Protein AF-A0AAN0M0X2-F1 (afdb_monomer_lite)

Foldseek 3Di:
DDQQLLFDWDWDFDADPVRHGQWIKIATPVDRVQIDIDRDPVVRSVSSLVSVLVDDDGGRDAKDKDKFFWADWDWDADPNFIKIWTDGPPDPAIAIETCVQDVCSVVDDGGWIWIFIDRRRYTSHTDDTD

Radius of gyration: 16.17 Å; chains: 1; bounding box: 41×28×48 Å

pLDDT: mean 85.4, std 10.54, range [40.84, 95.62]

Sequence (130 aa):
MQNVGGFPTYVMSLKDQSGVVRGLAYVNYQDYTKSVVGDTPAQTEKLYLSVMGSQTGLVPSDVETITGTLTDVRQVMIDGNTQYLFKVEGKDTIYQASLILDDRLAFMNLGTVITFEATQTKVTKVVSLQ

Structure (mmCIF, N/CA/C/O backbone):
data_AF-A0AAN0M0X2-F1
#
_entry.id   AF-A0AAN0M0X2-F1
#
loop_
_atom_site.group_PDB
_atom_site.id
_atom_site.type_symbol
_atom_site.label_atom_id
_atom_site.label_alt_id
_atom_site.label_comp_id
_atom_site.label_asym_id
_atom_site.label_entity_id
_atom_site.label_seq_id
_atom_site.pdbx_PDB_ins_code
_atom_site.Cartn_x
_atom_site.Cartn_y
_atom_site.Cartn_z
_atom_site.occupancy
_atom_site.B_iso_or_equiv
_atom_site.auth_seq_id
_atom_site.auth_comp_id
_atom_site.auth_asym_id
_atom_site.auth_atom_id
_atom_site.pdbx_PDB_model_num
ATOM 1 N N . MET A 1 1 ? 5.027 8.752 -14.440 1.00 79.81 1 MET A N 1
ATOM 2 C CA . MET A 1 1 ? 4.895 8.808 -12.971 1.00 79.81 1 MET A CA 1
ATOM 3 C C . MET A 1 1 ? 3.720 7.930 -12.582 1.00 79.81 1 MET A C 1
ATOM 5 O O . MET A 1 1 ? 2.708 7.974 -13.270 1.00 79.81 1 MET A O 1
ATOM 9 N N . GLN A 1 2 ? 3.879 7.107 -11.553 1.00 86.12 2 GLN A N 1
ATOM 10 C CA . GLN A 1 2 ? 2.854 6.214 -11.012 1.00 86.12 2 GLN A CA 1
ATOM 11 C C . GLN A 1 2 ? 2.847 6.309 -9.489 1.00 86.12 2 GLN A C 1
ATOM 13 O O . GLN A 1 2 ? 3.842 6.714 -8.895 1.00 86.12 2 GLN A O 1
ATOM 18 N N . ASN A 1 3 ? 1.726 5.942 -8.871 1.00 82.56 3 ASN A N 1
ATOM 19 C CA . ASN A 1 3 ? 1.655 5.754 -7.430 1.00 82.56 3 ASN A CA 1
ATOM 20 C C . ASN A 1 3 ? 2.019 4.296 -7.108 1.00 82.56 3 ASN A C 1
ATOM 22 O O . ASN A 1 3 ? 1.312 3.383 -7.539 1.00 82.56 3 ASN A O 1
ATOM 26 N N . VAL A 1 4 ? 3.116 4.088 -6.380 1.00 80.44 4 VAL A N 1
ATOM 27 C CA . VAL A 1 4 ? 3.584 2.762 -5.958 1.00 80.44 4 VAL A CA 1
ATOM 28 C C . VAL A 1 4 ? 3.544 2.701 -4.433 1.00 80.44 4 VAL A C 1
ATOM 30 O O . VAL A 1 4 ? 4.318 3.372 -3.754 1.00 80.44 4 VAL A O 1
ATOM 33 N N . GLY A 1 5 ? 2.598 1.926 -3.896 1.00 75.56 5 GLY A N 1
ATOM 34 C CA . GLY A 1 5 ? 2.330 1.809 -2.454 1.00 75.56 5 GLY A CA 1
ATOM 35 C C . GLY A 1 5 ? 2.132 3.142 -1.730 1.00 75.56 5 GLY A C 1
ATOM 36 O O . GLY A 1 5 ? 2.639 3.322 -0.629 1.00 75.56 5 GLY A O 1
ATOM 37 N N . GLY A 1 6 ? 1.427 4.079 -2.364 1.00 74.75 6 GLY A N 1
ATOM 38 C CA . GLY A 1 6 ? 1.133 5.405 -1.827 1.00 74.75 6 GLY A CA 1
ATOM 39 C C . GLY A 1 6 ? 2.141 6.478 -2.250 1.00 74.75 6 GLY A C 1
ATOM 40 O O . GLY A 1 6 ? 1.814 7.665 -2.247 1.00 74.75 6 GLY A O 1
ATOM 41 N N . PHE A 1 7 ? 3.344 6.096 -2.676 1.00 81.12 7 PHE A N 1
ATOM 42 C CA . PHE A 1 7 ? 4.388 7.054 -3.013 1.00 81.12 7 PHE A CA 1
ATOM 43 C C . PHE A 1 7 ? 4.309 7.479 -4.484 1.00 81.12 7 PHE A C 1
ATOM 45 O O . PHE A 1 7 ? 4.169 6.626 -5.364 1.00 81.12 7 PHE A O 1
ATOM 52 N N . PRO A 1 8 ? 4.424 8.782 -4.790 1.00 85.69 8 PRO A N 1
ATOM 53 C CA . PRO A 1 8 ? 4.631 9.232 -6.157 1.00 85.69 8 PRO A CA 1
ATOM 54 C C . PRO A 1 8 ? 6.016 8.778 -6.642 1.00 85.69 8 PRO A C 1
ATOM 56 O O . PRO A 1 8 ? 7.047 9.111 -6.053 1.00 85.69 8 PRO A O 1
ATOM 59 N N . THR A 1 9 ? 6.042 8.007 -7.728 1.00 89.38 9 THR A N 1
ATOM 60 C CA . THR A 1 9 ? 7.233 7.291 -8.199 1.00 89.38 9 THR A CA 1
ATOM 61 C C . THR A 1 9 ? 7.429 7.476 -9.704 1.00 89.38 9 THR A C 1
ATOM 63 O O . THR A 1 9 ? 6.507 7.329 -10.518 1.00 89.38 9 THR A O 1
ATOM 66 N N . TYR A 1 10 ? 8.660 7.769 -10.115 1.00 94.06 10 TYR A N 1
ATOM 67 C CA . TYR A 1 10 ? 9.079 7.637 -11.505 1.00 94.06 10 TYR A CA 1
ATOM 68 C C . TYR A 1 10 ? 9.376 6.172 -11.801 1.00 94.06 10 TYR A C 1
ATOM 70 O O . TYR A 1 10 ? 10.297 5.594 -11.231 1.00 94.06 10 TYR A O 1
ATOM 78 N N . VAL A 1 11 ? 8.592 5.588 -12.704 1.00 93.69 11 VAL A N 1
ATOM 79 C CA . VAL A 1 11 ? 8.796 4.234 -13.220 1.00 93.69 11 VAL A CA 1
ATOM 80 C C . VAL A 1 11 ? 9.437 4.348 -14.595 1.00 93.69 11 VAL A C 1
ATOM 82 O O . VAL A 1 11 ? 8.855 4.945 -15.502 1.00 93.69 11 VAL A O 1
ATOM 85 N N . MET A 1 12 ? 10.643 3.808 -14.736 1.00 94.44 12 MET A N 1
ATOM 86 C CA . MET A 1 12 ? 11.433 3.866 -15.963 1.00 94.44 12 MET A CA 1
ATOM 87 C C . MET A 1 12 ? 11.779 2.458 -16.431 1.00 94.44 12 MET A C 1
ATOM 89 O O . MET A 1 12 ? 12.250 1.641 -15.647 1.00 94.44 12 MET A O 1
ATOM 93 N N . SER A 1 13 ? 11.574 2.171 -17.715 1.00 94.06 13 SER A N 1
ATOM 94 C CA . SER A 1 13 ? 12.023 0.913 -18.317 1.00 94.06 13 SER A CA 1
ATOM 95 C C . SER A 1 13 ? 13.510 0.982 -18.650 1.00 94.06 13 SER A C 1
ATOM 97 O O . SER A 1 13 ? 13.962 1.924 -19.301 1.00 94.06 13 SER A O 1
ATOM 99 N N . LEU A 1 14 ? 14.257 -0.043 -18.254 1.00 94.00 14 LEU A N 1
ATOM 100 C CA . LEU A 1 14 ? 15.665 -0.209 -18.587 1.00 94.00 14 LEU A CA 1
ATOM 101 C C . LEU A 1 14 ? 15.78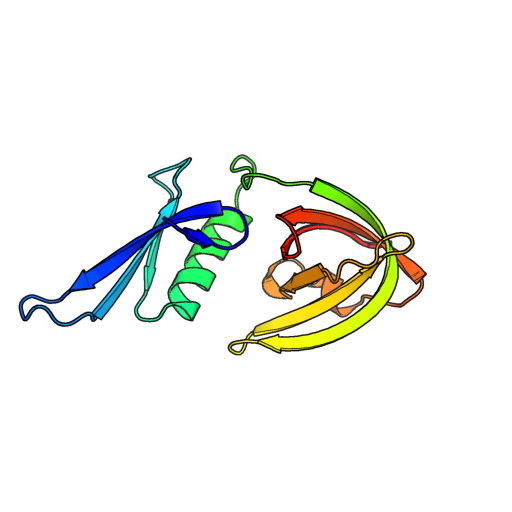7 -1.117 -19.806 1.00 94.00 14 LEU A C 1
ATOM 103 O O . LEU A 1 14 ? 15.246 -2.227 -19.825 1.00 94.00 14 LEU A O 1
ATOM 107 N N . LYS A 1 15 ? 16.487 -0.630 -20.830 1.00 94.25 15 LYS A N 1
ATOM 108 C CA . LYS A 1 15 ? 16.750 -1.368 -22.065 1.00 94.25 15 LYS A CA 1
ATOM 109 C C . LYS A 1 15 ? 18.209 -1.796 -22.130 1.00 94.25 15 LYS A C 1
ATOM 111 O O . LYS A 1 15 ? 19.085 -1.055 -21.691 1.00 94.25 15 LYS A O 1
ATOM 116 N N . ASP A 1 16 ? 18.457 -2.971 -22.696 1.00 91.94 16 ASP A N 1
ATOM 117 C CA . ASP A 1 16 ? 19.810 -3.367 -23.082 1.00 91.94 16 ASP A CA 1
ATOM 118 C C . ASP A 1 16 ? 20.276 -2.614 -24.344 1.00 91.94 16 ASP A C 1
ATOM 120 O O . ASP A 1 16 ? 19.528 -1.843 -24.953 1.00 91.94 16 ASP A O 1
ATOM 124 N N . GLN A 1 17 ? 21.526 -2.846 -24.754 1.00 91.81 17 GLN A N 1
ATOM 125 C CA . GLN A 1 17 ? 22.115 -2.220 -25.945 1.00 91.81 17 GLN A CA 1
ATOM 126 C C . GLN A 1 17 ? 21.351 -2.534 -27.244 1.00 91.81 17 GLN A C 1
ATOM 128 O O . GLN A 1 17 ? 21.476 -1.790 -28.212 1.00 91.81 17 GLN A O 1
ATOM 133 N N . SER A 1 18 ? 20.545 -3.602 -27.268 1.00 92.00 18 SER A N 1
ATOM 134 C CA . SER A 1 18 ? 19.704 -3.970 -28.412 1.00 92.00 18 SER A CA 1
ATOM 135 C C . SER A 1 18 ? 18.318 -3.308 -28.390 1.00 92.00 18 SER A C 1
ATOM 137 O O . SER A 1 18 ? 17.531 -3.481 -29.318 1.00 92.00 18 SER A O 1
ATOM 139 N N . GLY A 1 19 ? 18.007 -2.524 -27.351 1.00 89.31 19 GLY A N 1
ATOM 140 C CA . GLY A 1 19 ? 16.733 -1.822 -27.195 1.00 89.31 19 GLY A CA 1
ATOM 141 C C . GLY A 1 19 ? 15.623 -2.664 -26.559 1.00 89.31 19 GLY A C 1
ATOM 142 O O . GLY A 1 19 ? 14.486 -2.190 -26.460 1.00 89.31 19 GLY A O 1
ATOM 143 N N . VAL A 1 20 ? 15.937 -3.878 -26.101 1.00 91.88 20 VAL A N 1
ATOM 144 C CA . VAL A 1 20 ? 14.984 -4.784 -25.450 1.00 91.88 20 VAL A CA 1
ATOM 145 C C . VAL A 1 20 ? 14.853 -4.410 -23.978 1.00 91.88 20 VAL A C 1
ATOM 147 O O . VAL A 1 20 ? 15.852 -4.186 -23.299 1.00 91.88 20 VAL A O 1
ATOM 150 N N . VAL A 1 21 ? 13.617 -4.341 -23.472 1.00 88.88 21 VAL A N 1
ATOM 151 C CA . VAL A 1 21 ? 13.353 -4.068 -22.052 1.00 88.88 21 VAL A CA 1
ATOM 152 C C . VAL A 1 21 ? 13.811 -5.262 -21.220 1.00 88.88 21 VAL A C 1
ATOM 154 O O . VAL A 1 21 ? 13.351 -6.382 -21.429 1.00 88.88 21 VAL A O 1
ATOM 157 N N . ARG A 1 22 ? 14.723 -5.009 -20.281 1.00 90.50 22 ARG A N 1
ATOM 158 C CA . ARG A 1 22 ? 15.291 -6.017 -19.375 1.00 90.50 22 ARG A CA 1
ATOM 159 C C . ARG A 1 22 ? 14.988 -5.757 -17.906 1.00 90.50 22 ARG A C 1
ATOM 161 O O . ARG A 1 22 ? 15.217 -6.642 -17.099 1.00 90.50 22 ARG A O 1
ATOM 168 N N . GLY A 1 23 ? 14.453 -4.587 -17.568 1.00 93.06 23 GLY A N 1
ATOM 169 C CA . GLY A 1 23 ? 14.070 -4.287 -16.196 1.00 93.06 23 GLY A CA 1
ATOM 170 C C . GLY A 1 23 ? 13.377 -2.944 -16.041 1.00 93.06 23 GLY A C 1
ATOM 171 O O . GLY A 1 23 ? 13.036 -2.264 -17.015 1.00 93.06 23 GLY A O 1
ATOM 172 N N . LEU A 1 24 ? 13.170 -2.574 -14.784 1.00 94.44 24 LEU A N 1
ATOM 173 C CA . LEU A 1 24 ? 12.462 -1.381 -14.344 1.00 94.44 24 LEU A CA 1
ATOM 174 C C . LEU A 1 24 ? 13.238 -0.711 -13.214 1.00 94.44 24 LEU A C 1
ATOM 176 O O . LEU A 1 24 ? 13.698 -1.383 -12.295 1.00 94.44 24 LEU A O 1
ATOM 180 N N . ALA A 1 25 ? 13.323 0.614 -13.263 1.00 94.62 25 ALA A N 1
ATOM 181 C CA . ALA A 1 25 ? 13.827 1.449 -12.185 1.00 94.62 25 ALA A CA 1
ATOM 182 C C . ALA A 1 25 ? 12.676 2.255 -11.581 1.00 94.62 25 ALA A C 1
ATOM 184 O O . ALA A 1 25 ? 11.941 2.931 -12.307 1.00 94.62 25 ALA A O 1
ATOM 185 N N . TYR A 1 26 ? 12.508 2.168 -10.263 1.00 94.56 26 TYR A N 1
ATOM 186 C CA . TYR A 1 26 ? 11.543 2.958 -9.501 1.00 94.56 26 TYR A CA 1
ATOM 187 C C . TYR A 1 26 ? 12.319 3.995 -8.700 1.00 94.56 26 TYR A C 1
ATOM 189 O O . TYR A 1 26 ? 13.225 3.629 -7.958 1.00 94.56 26 TYR A O 1
ATOM 197 N N . VAL A 1 27 ? 11.975 5.273 -8.846 1.00 92.50 27 VAL A N 1
ATOM 198 C CA . VAL A 1 27 ? 12.617 6.387 -8.130 1.00 92.50 27 VAL A CA 1
ATOM 199 C C . VAL A 1 27 ? 11.544 7.201 -7.426 1.00 92.50 27 VAL A C 1
ATOM 201 O O . VAL A 1 27 ? 10.572 7.616 -8.059 1.00 92.50 27 VAL A O 1
ATOM 204 N N . ASN A 1 28 ? 11.688 7.418 -6.121 1.00 89.56 28 ASN A N 1
ATOM 205 C CA . ASN A 1 28 ? 10.751 8.243 -5.369 1.00 89.56 28 ASN A CA 1
ATOM 206 C C . ASN A 1 28 ? 10.831 9.710 -5.825 1.00 89.56 28 ASN A C 1
ATOM 208 O O . ASN A 1 28 ? 11.909 10.242 -6.077 1.00 89.56 28 ASN A O 1
ATOM 212 N N . TYR A 1 29 ? 9.670 10.349 -5.955 1.00 87.06 29 TYR A N 1
ATOM 213 C CA . TYR A 1 29 ? 9.561 11.739 -6.390 1.00 87.06 29 TYR A CA 1
ATOM 214 C C . TYR A 1 29 ? 10.026 12.746 -5.324 1.00 87.06 29 TYR A C 1
ATOM 216 O O . TYR A 1 29 ? 10.595 13.780 -5.662 1.00 87.06 29 TYR A O 1
ATOM 224 N N . GLN A 1 30 ? 9.761 12.461 -4.047 1.00 83.38 30 GLN A N 1
ATOM 225 C CA . GLN A 1 30 ? 10.105 13.325 -2.914 1.00 83.38 30 GLN A CA 1
ATOM 226 C C . GLN A 1 30 ? 11.577 13.166 -2.501 1.00 83.38 30 GLN A C 1
ATOM 228 O O . GLN A 1 30 ? 12.196 14.139 -2.081 1.00 83.38 30 GLN A O 1
ATOM 233 N N . ASP A 1 31 ? 12.145 11.965 -2.650 1.00 84.94 31 ASP A N 1
ATOM 234 C CA . ASP A 1 31 ? 13.547 11.671 -2.340 1.00 84.94 31 ASP A CA 1
ATOM 235 C C . ASP A 1 31 ? 14.204 10.816 -3.433 1.00 84.94 31 ASP A C 1
ATOM 237 O O . ASP A 1 31 ? 14.105 9.589 -3.458 1.00 84.94 31 ASP A O 1
ATOM 241 N N . TYR A 1 32 ? 14.946 11.478 -4.319 1.00 87.81 32 TYR A N 1
ATOM 242 C CA . TYR A 1 32 ? 15.637 10.848 -5.446 1.00 87.81 32 TYR A CA 1
ATOM 243 C C . TYR A 1 32 ? 16.745 9.871 -5.033 1.00 87.81 32 TYR A C 1
ATOM 245 O O . TYR A 1 32 ? 17.165 9.051 -5.851 1.00 87.81 32 TYR A O 1
ATOM 253 N N . THR A 1 33 ? 17.217 9.916 -3.781 1.00 85.81 33 THR A N 1
ATOM 254 C CA . THR A 1 33 ? 18.170 8.914 -3.276 1.00 85.81 33 THR A CA 1
ATOM 255 C C . THR A 1 33 ? 17.506 7.549 -3.105 1.00 85.81 33 THR A C 1
ATOM 257 O O . THR A 1 33 ? 18.178 6.516 -3.085 1.00 85.81 33 THR A O 1
ATOM 260 N N . LYS A 1 34 ? 16.171 7.520 -3.044 1.00 84.44 34 LYS A N 1
ATOM 261 C CA . LYS A 1 34 ? 15.381 6.303 -2.948 1.00 84.44 34 LYS A CA 1
ATOM 262 C C . LYS A 1 34 ? 15.025 5.792 -4.326 1.00 84.44 34 LYS A C 1
ATOM 264 O O . LYS A 1 34 ? 13.991 6.133 -4.910 1.00 84.44 34 LYS A O 1
ATOM 269 N N . SER A 1 35 ? 15.888 4.921 -4.817 1.00 90.69 35 SER A N 1
ATOM 270 C CA . SER A 1 35 ? 15.659 4.204 -6.055 1.00 90.69 35 SER A CA 1
ATOM 271 C C . SER A 1 35 ? 15.946 2.721 -5.904 1.00 90.69 35 SER A C 1
ATOM 273 O O . SER A 1 35 ? 16.777 2.311 -5.095 1.00 90.69 35 SER A O 1
ATOM 275 N N . VAL A 1 36 ? 15.233 1.915 -6.682 1.00 92.69 36 VAL A N 1
ATOM 276 C CA . VAL A 1 36 ? 15.488 0.481 -6.814 1.00 92.69 36 VAL A CA 1
ATOM 277 C C . VAL A 1 36 ? 15.394 0.079 -8.275 1.00 92.69 36 VAL A C 1
ATOM 279 O O . VAL A 1 36 ? 14.697 0.720 -9.065 1.00 92.69 36 VAL A O 1
ATOM 282 N N . VAL A 1 37 ? 16.074 -1.007 -8.620 1.00 94.12 37 VAL A N 1
ATOM 283 C CA . VAL A 1 37 ? 15.996 -1.644 -9.932 1.00 94.12 37 VAL A CA 1
ATOM 284 C C . VAL A 1 37 ? 15.582 -3.096 -9.737 1.00 94.12 37 VAL A C 1
ATOM 286 O O . VAL A 1 37 ? 16.024 -3.742 -8.788 1.00 94.12 37 VAL A O 1
ATOM 289 N N . GLY A 1 38 ? 14.743 -3.605 -10.630 1.00 92.44 38 GLY A N 1
ATOM 290 C CA . GLY A 1 38 ? 14.385 -5.018 -10.671 1.00 92.44 38 GLY A CA 1
ATOM 291 C C . GLY A 1 38 ? 13.930 -5.452 -12.059 1.00 92.44 38 GLY A C 1
ATOM 292 O O . GLY A 1 38 ? 13.627 -4.622 -12.919 1.00 92.44 38 GLY A O 1
ATOM 293 N N . ASP A 1 39 ? 13.893 -6.764 -12.270 1.00 90.50 39 ASP A N 1
ATOM 294 C CA . ASP A 1 39 ? 13.649 -7.356 -13.590 1.00 90.50 39 ASP A CA 1
ATOM 295 C C . ASP A 1 39 ? 12.153 -7.401 -13.937 1.00 90.50 39 ASP A C 1
ATOM 297 O O . ASP A 1 39 ? 11.768 -7.319 -15.103 1.00 90.50 39 ASP A O 1
ATOM 301 N N . THR A 1 40 ? 11.290 -7.494 -12.919 1.00 88.06 40 THR A N 1
ATOM 302 C CA . THR A 1 40 ? 9.828 -7.565 -13.066 1.00 88.06 40 THR A CA 1
ATOM 303 C C . THR A 1 40 ? 9.128 -6.493 -12.227 1.00 88.06 40 THR A C 1
ATOM 305 O O . THR A 1 40 ? 9.636 -6.141 -11.161 1.00 88.06 40 THR A O 1
ATOM 308 N N . PRO A 1 41 ? 7.936 -6.006 -12.634 1.00 84.44 41 PRO A N 1
ATOM 309 C CA . PRO A 1 41 ? 7.192 -5.005 -11.865 1.00 84.44 41 PRO A CA 1
ATOM 310 C C . PRO A 1 41 ? 6.971 -5.397 -10.399 1.00 84.44 41 PRO A C 1
ATOM 312 O O . PRO A 1 41 ? 7.205 -4.585 -9.508 1.00 84.44 41 PRO A O 1
ATOM 315 N N . ALA A 1 42 ? 6.591 -6.653 -10.144 1.00 82.69 42 ALA A N 1
ATOM 316 C CA . ALA A 1 42 ? 6.308 -7.153 -8.800 1.00 82.69 42 ALA A CA 1
ATOM 317 C C . ALA A 1 42 ? 7.562 -7.192 -7.910 1.00 82.69 42 ALA A C 1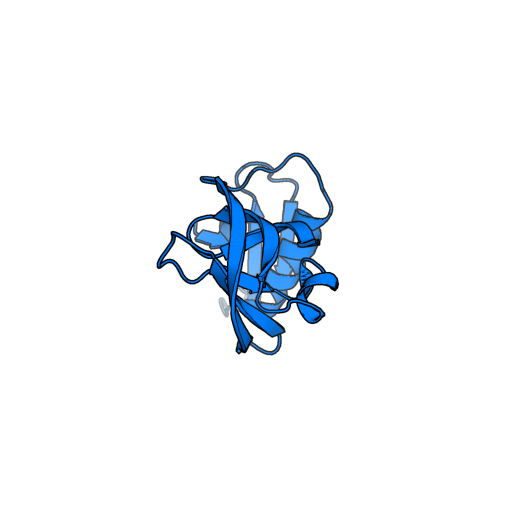
ATOM 319 O O . ALA A 1 42 ? 7.519 -6.809 -6.740 1.00 82.69 42 ALA A O 1
ATOM 320 N N . GLN A 1 43 ? 8.702 -7.622 -8.461 1.00 86.94 43 GLN A N 1
ATOM 321 C CA . GLN A 1 43 ? 9.970 -7.630 -7.731 1.00 86.94 43 GLN A CA 1
ATOM 322 C C . GLN A 1 43 ? 10.441 -6.205 -7.424 1.00 86.94 43 GLN A C 1
ATOM 324 O O . GLN A 1 43 ? 10.855 -5.928 -6.297 1.00 86.94 43 GLN A O 1
ATOM 329 N N . THR A 1 44 ? 10.357 -5.303 -8.404 1.00 89.50 44 THR A N 1
ATOM 330 C CA . THR A 1 44 ? 10.758 -3.903 -8.239 1.00 89.50 44 THR A CA 1
ATOM 331 C C . THR A 1 44 ? 9.868 -3.188 -7.225 1.00 89.50 44 THR A C 1
ATOM 333 O O . THR A 1 44 ? 10.389 -2.488 -6.363 1.00 89.50 44 THR A O 1
ATOM 336 N N . GLU A 1 45 ? 8.549 -3.411 -7.251 1.00 85.62 45 GLU A N 1
ATOM 337 C CA . GLU A 1 45 ? 7.619 -2.871 -6.251 1.00 85.62 45 GLU A CA 1
ATOM 338 C C . GLU A 1 45 ? 7.950 -3.378 -4.845 1.00 85.62 45 GLU A C 1
ATOM 340 O O . GLU A 1 45 ? 8.053 -2.577 -3.920 1.00 85.62 45 GLU A O 1
ATOM 345 N N . LYS A 1 46 ? 8.212 -4.680 -4.675 1.00 82.69 46 LYS A N 1
ATOM 346 C CA . LYS A 1 46 ? 8.609 -5.236 -3.374 1.00 82.69 46 LYS A CA 1
ATOM 347 C C . LYS A 1 46 ? 9.876 -4.571 -2.830 1.00 82.69 46 LYS A C 1
ATOM 349 O O . LYS A 1 46 ? 9.879 -4.119 -1.688 1.00 82.69 46 LYS A O 1
ATOM 354 N N . LEU A 1 47 ? 10.932 -4.490 -3.644 1.00 86.06 47 LEU A N 1
ATOM 355 C CA . LEU A 1 47 ? 12.185 -3.830 -3.259 1.00 86.06 47 LEU A CA 1
ATOM 356 C C . LEU A 1 47 ? 11.949 -2.360 -2.906 1.00 86.06 47 LEU A C 1
ATOM 358 O O . LEU A 1 47 ? 12.469 -1.872 -1.905 1.00 86.06 47 LEU A O 1
ATOM 362 N N . TYR A 1 48 ? 11.133 -1.672 -3.703 1.00 87.88 48 TYR A N 1
ATOM 363 C CA . TYR A 1 48 ? 10.813 -0.268 -3.501 1.00 87.88 48 TYR A CA 1
ATOM 364 C C . TYR A 1 48 ? 10.113 -0.054 -2.157 1.00 87.88 48 TYR A C 1
ATOM 366 O O . TYR A 1 48 ? 10.574 0.745 -1.344 1.00 87.88 48 TYR A O 1
ATOM 374 N N . LEU A 1 49 ? 9.062 -0.827 -1.873 1.00 81.06 49 LEU A N 1
ATOM 375 C CA . LEU A 1 49 ? 8.310 -0.727 -0.624 1.00 81.06 49 LEU A CA 1
ATOM 376 C C . LEU A 1 49 ? 9.131 -1.136 0.598 1.00 81.06 49 LEU A C 1
ATOM 378 O O . LEU A 1 49 ? 8.959 -0.531 1.649 1.00 81.06 49 LEU A O 1
ATOM 382 N N . SER A 1 50 ? 10.073 -2.077 0.484 1.00 79.75 50 SER A N 1
ATOM 383 C CA . SER A 1 50 ? 11.003 -2.383 1.581 1.00 79.75 50 SER A CA 1
ATOM 384 C C . SER A 1 50 ? 11.914 -1.195 1.921 1.00 79.75 50 SER A C 1
ATOM 386 O O . SER A 1 50 ? 12.151 -0.911 3.097 1.00 79.75 50 SER A O 1
ATOM 388 N N . VAL A 1 51 ? 12.383 -0.455 0.909 1.00 81.25 51 VAL A N 1
ATOM 389 C CA . VAL A 1 51 ? 13.199 0.755 1.107 1.00 81.25 51 VAL A CA 1
ATOM 390 C C . VAL A 1 51 ? 12.350 1.919 1.642 1.00 81.25 51 VAL A C 1
ATOM 392 O O . VAL A 1 51 ? 12.875 2.758 2.377 1.00 81.25 51 VAL A O 1
ATOM 395 N N . MET A 1 52 ? 11.050 1.961 1.316 1.00 77.38 52 MET A N 1
ATOM 396 C CA . MET A 1 52 ? 10.118 2.998 1.788 1.00 77.38 52 MET A CA 1
ATOM 397 C C . MET A 1 52 ? 9.623 2.734 3.217 1.00 77.38 52 MET A C 1
ATOM 399 O O . MET A 1 52 ? 9.654 3.632 4.051 1.00 77.38 52 MET A O 1
ATOM 403 N N . GLY A 1 53 ? 9.209 1.500 3.524 1.00 61.81 53 GLY A N 1
ATOM 404 C CA . GLY A 1 53 ? 8.644 1.109 4.822 1.00 61.81 53 GLY A CA 1
ATOM 405 C C . GLY A 1 53 ? 9.644 1.165 5.977 1.00 61.81 53 GLY A C 1
ATOM 406 O O . GLY A 1 53 ? 9.252 1.251 7.135 1.00 61.81 53 GLY A O 1
ATOM 407 N N . SER A 1 54 ? 10.942 1.175 5.668 1.00 51.97 54 SER A N 1
ATOM 408 C CA . SER A 1 54 ? 12.006 1.234 6.671 1.00 51.97 54 SER A CA 1
ATOM 409 C C . SER A 1 54 ? 12.301 2.646 7.203 1.00 51.97 54 SER A C 1
ATOM 411 O O . SER A 1 54 ? 13.158 2.768 8.077 1.00 51.97 54 SER A O 1
ATOM 413 N N . GLN A 1 55 ? 11.678 3.724 6.691 1.00 48.69 55 GLN A N 1
ATOM 414 C CA . GLN A 1 55 ? 12.034 5.097 7.096 1.00 48.69 55 GLN A CA 1
ATOM 415 C C . GLN A 1 55 ? 10.839 6.035 7.325 1.00 48.69 55 GLN A C 1
ATOM 417 O O . GLN A 1 55 ? 10.016 6.281 6.450 1.00 48.69 55 GLN A O 1
ATOM 422 N N . THR A 1 56 ? 10.815 6.640 8.514 1.00 40.84 56 THR A N 1
ATOM 423 C CA . THR A 1 56 ? 9.965 7.774 8.898 1.00 40.84 56 THR A CA 1
ATOM 424 C C . THR A 1 56 ? 10.402 9.051 8.175 1.00 40.84 56 THR A C 1
ATOM 426 O O . THR A 1 56 ? 11.503 9.537 8.424 1.00 40.84 56 THR A O 1
ATOM 429 N N . GLY A 1 57 ? 9.549 9.617 7.314 1.00 46.88 57 GLY A N 1
ATOM 430 C CA . GLY A 1 57 ? 9.767 10.949 6.722 1.00 46.88 57 GLY A CA 1
ATOM 431 C C . GLY A 1 57 ? 9.236 11.130 5.299 1.00 46.88 57 GLY A C 1
ATOM 432 O O . GLY A 1 57 ? 8.961 12.257 4.897 1.00 46.88 57 GLY A O 1
ATOM 433 N N . LEU A 1 58 ? 9.037 10.039 4.556 1.00 53.75 58 LEU A N 1
ATOM 434 C CA . LEU A 1 58 ? 8.341 10.075 3.271 1.00 53.75 58 LEU A CA 1
ATOM 435 C C . LEU A 1 58 ? 6.854 9.869 3.529 1.00 53.75 58 LEU A C 1
ATOM 437 O O . LEU A 1 58 ? 6.451 8.826 4.042 1.00 53.75 58 LEU A O 1
ATOM 441 N N . VAL A 1 59 ? 6.052 10.882 3.212 1.00 56.75 59 VAL A N 1
ATOM 442 C CA . VAL A 1 59 ? 4.600 10.829 3.376 1.00 56.75 59 VAL A CA 1
ATOM 443 C C . VAL A 1 59 ? 3.999 10.560 1.999 1.00 56.75 59 VAL A C 1
ATOM 445 O O . VAL A 1 59 ? 4.154 11.407 1.109 1.00 56.75 59 VAL A O 1
ATOM 448 N N . PRO A 1 60 ? 3.343 9.402 1.796 1.00 60.25 60 PRO A N 1
ATOM 449 C CA . PRO A 1 60 ? 2.505 9.167 0.629 1.00 60.25 60 PRO A CA 1
ATOM 450 C C . PRO A 1 60 ? 1.606 10.385 0.368 1.00 60.25 60 PRO A C 1
ATOM 452 O O . PRO A 1 60 ? 1.005 10.937 1.287 1.00 60.25 60 PRO A O 1
ATOM 455 N N . SER A 1 61 ? 1.534 10.857 -0.873 1.00 55.12 61 SER A N 1
ATOM 456 C CA . SER A 1 61 ? 0.551 11.886 -1.229 1.00 55.12 61 SER A CA 1
ATOM 457 C C . SER A 1 61 ? -0.849 11.317 -0.949 1.00 55.12 61 SER A C 1
ATOM 459 O O . SER A 1 61 ? -1.157 10.242 -1.461 1.00 55.12 61 SER A O 1
ATOM 461 N N . ASP A 1 62 ? -1.641 12.008 -0.123 1.00 69.31 62 ASP A N 1
ATOM 462 C CA . ASP A 1 62 ? -2.969 11.608 0.379 1.00 69.31 62 ASP A CA 1
ATOM 463 C C . ASP A 1 62 ? -2.986 10.446 1.396 1.00 69.31 62 ASP A C 1
ATOM 465 O O . ASP A 1 62 ? -3.747 9.489 1.247 1.00 69.31 62 ASP A O 1
ATOM 469 N N . VAL A 1 63 ? -2.155 10.505 2.447 1.00 74.44 63 VAL A N 1
ATOM 470 C CA . VAL A 1 63 ? -2.351 9.640 3.628 1.00 74.44 63 VAL A CA 1
ATOM 471 C C . VAL A 1 63 ? -3.522 10.133 4.470 1.00 74.44 63 VAL A C 1
ATOM 473 O O . VAL A 1 63 ? -3.498 11.248 4.989 1.00 74.44 63 VAL A O 1
ATOM 476 N N . GLU A 1 64 ? -4.486 9.250 4.702 1.00 85.31 64 GLU A N 1
ATOM 477 C CA . GLU A 1 64 ? -5.478 9.389 5.761 1.00 85.31 64 GLU A CA 1
ATOM 478 C C . GLU A 1 64 ? -5.179 8.412 6.899 1.00 85.31 64 GLU A C 1
ATOM 480 O O . GLU A 1 64 ? -4.977 7.216 6.673 1.00 85.31 64 GLU A O 1
ATOM 485 N N . THR A 1 65 ? -5.205 8.909 8.135 1.00 89.62 65 THR A N 1
ATOM 486 C CA . THR A 1 65 ? -5.219 8.059 9.329 1.00 89.62 65 THR A CA 1
ATOM 487 C C . THR A 1 65 ? -6.656 7.682 9.656 1.00 89.62 65 THR A C 1
ATOM 489 O O . THR A 1 65 ? -7.514 8.546 9.837 1.00 89.62 65 THR A O 1
ATOM 492 N N . ILE A 1 66 ? -6.923 6.383 9.739 1.00 91.44 66 ILE A N 1
ATOM 493 C CA . ILE A 1 66 ? -8.256 5.825 9.937 1.00 91.44 66 ILE A CA 1
ATOM 494 C C . ILE A 1 66 ? -8.215 4.907 11.150 1.00 91.44 66 ILE A C 1
ATOM 496 O O . ILE A 1 66 ? -7.380 4.008 11.228 1.00 91.44 66 ILE A O 1
ATOM 500 N N . THR A 1 67 ? -9.153 5.117 12.069 1.00 93.94 67 THR A N 1
ATOM 501 C CA . THR A 1 67 ? -9.410 4.225 13.201 1.00 93.94 67 THR A CA 1
ATOM 502 C C . THR A 1 67 ? -10.827 3.689 13.088 1.00 93.94 67 THR A C 1
ATOM 504 O O . THR A 1 67 ? -11.758 4.457 12.846 1.00 93.94 67 THR A O 1
ATOM 507 N N . GLY A 1 68 ? -11.000 2.382 13.266 1.00 92.75 68 GLY A N 1
ATOM 508 C CA . GLY A 1 68 ? -12.323 1.773 13.266 1.00 92.75 68 GLY A CA 1
ATOM 509 C C . GLY A 1 68 ? -12.315 0.303 13.658 1.00 92.75 68 GLY A C 1
ATOM 510 O O . GLY A 1 68 ? -11.269 -0.343 13.722 1.00 92.75 68 GLY A O 1
ATOM 511 N N . THR A 1 69 ? -13.510 -0.214 13.918 1.00 95.62 69 THR A N 1
ATOM 512 C CA . THR A 1 69 ? -13.746 -1.617 14.269 1.00 95.62 69 THR A CA 1
ATOM 513 C C . THR A 1 69 ? -13.854 -2.461 13.004 1.00 95.62 69 THR A C 1
ATOM 515 O O . THR A 1 69 ? -14.598 -2.096 12.094 1.00 95.62 69 THR A O 1
ATOM 518 N N . LEU A 1 70 ? -13.146 -3.588 12.936 1.00 94.62 70 LEU A N 1
ATOM 519 C CA . LEU A 1 70 ? -13.192 -4.506 11.795 1.00 94.62 70 LEU A CA 1
ATOM 520 C C . LEU A 1 70 ? -14.570 -5.174 11.662 1.00 94.62 70 LEU A C 1
ATOM 522 O O . LEU A 1 70 ? -15.026 -5.851 12.586 1.00 94.62 70 LEU A O 1
ATOM 526 N N . THR A 1 71 ? -15.207 -5.022 10.498 1.00 95.62 71 THR A N 1
ATOM 527 C CA . THR A 1 71 ? -16.537 -5.590 10.193 1.00 95.62 71 THR A CA 1
ATOM 528 C C . THR A 1 71 ? -16.492 -6.762 9.215 1.00 95.62 71 THR A C 1
ATOM 530 O O . THR A 1 71 ? -17.366 -7.624 9.259 1.00 95.62 71 THR A O 1
ATOM 533 N N . ASP A 1 72 ? -15.468 -6.829 8.363 1.00 94.19 72 ASP A N 1
ATOM 534 C CA . ASP A 1 72 ? -15.170 -7.974 7.496 1.00 94.19 72 ASP A CA 1
ATOM 535 C C . ASP A 1 72 ? -13.653 -8.043 7.278 1.00 94.19 72 ASP A C 1
ATOM 537 O O . ASP A 1 72 ? -12.995 -7.003 7.193 1.00 94.19 72 ASP A O 1
ATOM 541 N N . VAL A 1 73 ? -13.102 -9.254 7.193 1.00 94.25 73 VAL A N 1
ATOM 542 C CA . VAL A 1 73 ? -11.683 -9.519 6.927 1.00 94.25 73 VAL A CA 1
ATOM 543 C C . VAL A 1 73 ? -11.576 -10.749 6.027 1.00 94.25 73 VAL A C 1
ATOM 545 O O . VAL A 1 73 ? -12.127 -11.811 6.316 1.00 94.25 73 VAL A O 1
ATOM 548 N N . ARG A 1 74 ? -10.837 -10.623 4.925 1.00 93.94 74 ARG A N 1
ATOM 549 C CA . ARG A 1 74 ? -10.586 -11.680 3.942 1.00 93.94 74 ARG A CA 1
ATOM 550 C C . ARG A 1 74 ? -9.106 -11.729 3.613 1.00 93.94 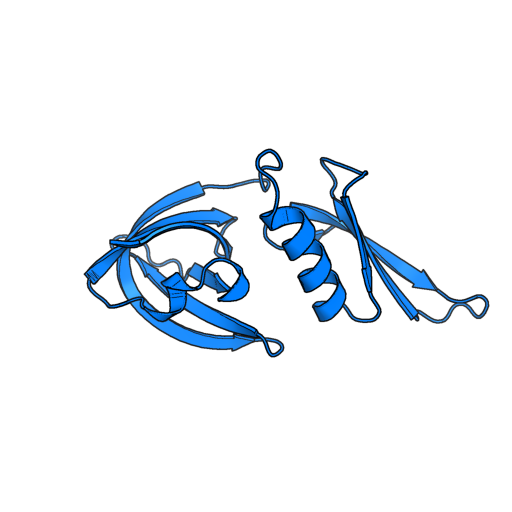74 ARG A C 1
ATOM 552 O O . ARG A 1 74 ? -8.512 -10.715 3.264 1.00 93.94 74 ARG A O 1
ATOM 559 N N . GLN A 1 75 ? -8.529 -12.920 3.649 1.00 92.75 75 GLN A N 1
ATOM 560 C CA . GLN A 1 75 ? -7.192 -13.149 3.119 1.00 92.75 75 GLN A CA 1
ATOM 561 C C . GLN A 1 75 ? -7.287 -13.519 1.637 1.00 92.75 75 GLN A C 1
ATOM 563 O O . GLN A 1 75 ? -8.060 -14.399 1.256 1.00 92.75 75 GLN A O 1
ATOM 568 N N . VAL A 1 76 ? -6.482 -12.866 0.806 1.00 91.50 76 VAL A N 1
ATOM 569 C CA . VAL A 1 76 ? -6.344 -13.152 -0.624 1.00 91.50 76 VAL A CA 1
ATOM 570 C C . VAL A 1 76 ? -4.868 -13.207 -1.003 1.00 91.50 76 VAL A C 1
ATOM 572 O O . VAL A 1 76 ? -4.018 -12.609 -0.345 1.00 91.50 76 VAL A O 1
ATOM 575 N N . MET A 1 77 ? -4.549 -13.927 -2.075 1.00 88.56 77 MET A N 1
ATOM 576 C CA . MET A 1 77 ? -3.213 -13.910 -2.663 1.00 88.56 77 MET A CA 1
ATOM 577 C C . MET A 1 77 ? -3.264 -13.080 -3.942 1.00 88.56 77 MET A C 1
ATOM 579 O O . MET A 1 77 ? -4.028 -13.393 -4.851 1.00 88.56 77 MET A O 1
ATOM 583 N N . ILE A 1 78 ? -2.474 -12.012 -3.999 1.00 79.50 78 ILE A N 1
ATOM 584 C CA . ILE A 1 78 ? -2.366 -11.135 -5.170 1.00 79.50 78 ILE A CA 1
ATOM 585 C C . ILE A 1 78 ? -0.882 -11.066 -5.517 1.00 79.50 78 ILE A C 1
ATOM 587 O O . ILE A 1 78 ? -0.066 -10.708 -4.666 1.00 79.50 78 ILE A O 1
ATOM 591 N N . ASP A 1 79 ? -0.539 -11.461 -6.742 1.00 76.38 79 ASP A N 1
ATOM 592 C CA . ASP A 1 79 ? 0.839 -11.497 -7.250 1.00 76.38 79 ASP A CA 1
ATOM 593 C C . ASP A 1 79 ? 1.816 -12.260 -6.335 1.00 76.38 79 ASP A C 1
ATOM 595 O O . ASP A 1 79 ? 2.947 -11.842 -6.098 1.00 76.38 79 ASP A O 1
ATOM 599 N N . GLY A 1 80 ? 1.357 -13.383 -5.769 1.00 74.06 80 GLY A N 1
ATOM 600 C CA . GLY A 1 80 ? 2.159 -14.240 -4.886 1.00 74.06 80 GLY A CA 1
ATOM 601 C C . GLY A 1 80 ? 2.383 -13.690 -3.473 1.00 74.06 80 GLY A C 1
ATOM 602 O O . GLY A 1 80 ? 3.041 -14.349 -2.671 1.00 74.06 80 GLY A O 1
ATOM 603 N N . ASN A 1 81 ? 1.819 -12.527 -3.139 1.00 76.94 81 ASN A N 1
ATOM 604 C CA . ASN A 1 81 ? 1.877 -11.956 -1.798 1.00 76.94 81 ASN A CA 1
ATOM 605 C C . ASN A 1 81 ? 0.536 -12.121 -1.078 1.00 76.94 81 ASN A C 1
ATOM 607 O O . ASN A 1 81 ? -0.534 -11.953 -1.672 1.00 76.94 81 ASN A O 1
ATOM 611 N N . THR A 1 82 ? 0.598 -12.420 0.220 1.00 85.31 82 THR A N 1
ATOM 612 C CA . THR A 1 82 ? -0.584 -12.457 1.085 1.00 85.31 82 THR A CA 1
ATOM 613 C C . THR A 1 82 ? -1.071 -11.040 1.344 1.00 85.31 82 THR A C 1
ATOM 615 O O . THR A 1 82 ? -0.335 -10.209 1.879 1.00 85.31 82 THR A O 1
ATOM 618 N N . GLN A 1 83 ? -2.322 -10.777 0.983 1.00 88.19 83 GLN A N 1
ATOM 619 C CA . GLN A 1 83 ? -2.990 -9.507 1.216 1.00 88.19 83 GLN A CA 1
ATOM 620 C C . GLN A 1 83 ? -4.258 -9.728 2.035 1.00 88.19 83 GLN A C 1
ATOM 622 O O . GLN A 1 83 ? -5.004 -10.679 1.809 1.00 88.19 83 GLN A O 1
ATOM 627 N N . TYR A 1 84 ? -4.505 -8.830 2.978 1.00 92.62 84 TYR A N 1
ATOM 628 C CA . TYR A 1 84 ? -5.726 -8.781 3.760 1.00 92.62 84 TYR A CA 1
ATOM 629 C C . TYR A 1 84 ? -6.616 -7.669 3.225 1.00 92.62 84 TYR A C 1
ATOM 631 O O . TYR A 1 84 ? -6.221 -6.502 3.193 1.00 92.62 84 TYR A O 1
ATOM 639 N N . LEU A 1 85 ? -7.817 -8.046 2.804 1.00 93.06 85 LEU A N 1
ATOM 640 C CA . LEU A 1 85 ? -8.899 -7.130 2.485 1.00 93.06 85 LEU A CA 1
ATOM 641 C C . LEU A 1 85 ? -9.791 -7.002 3.708 1.00 93.06 85 LEU A C 1
ATOM 643 O O . LEU A 1 85 ? -10.223 -8.017 4.249 1.00 93.06 85 LEU A O 1
ATOM 647 N N . PHE A 1 86 ? -10.083 -5.785 4.141 1.00 94.50 86 PHE A N 1
ATOM 648 C CA . PHE A 1 86 ? -10.935 -5.582 5.304 1.00 94.50 86 PHE A CA 1
ATOM 649 C C . PHE A 1 86 ? -11.816 -4.343 5.184 1.00 94.50 86 PHE A C 1
ATOM 651 O O . PHE A 1 86 ? -11.520 -3.409 4.437 1.00 94.50 86 PHE A O 1
ATOM 658 N N . LYS A 1 87 ? -12.918 -4.352 5.931 1.00 94.81 87 LYS A N 1
ATOM 659 C CA . LYS A 1 87 ? -13.823 -3.213 6.102 1.00 94.81 87 LYS A CA 1
ATOM 660 C C . LYS A 1 87 ? -13.822 -2.767 7.559 1.00 94.81 87 LYS A C 1
ATOM 662 O O . LYS A 1 87 ? -13.627 -3.582 8.461 1.00 94.81 87 LYS A O 1
ATOM 667 N N . VAL A 1 88 ? -14.058 -1.475 7.774 1.00 95.06 88 VAL A N 1
ATOM 668 C CA . VAL A 1 88 ? -14.233 -0.893 9.109 1.00 95.06 88 VAL A CA 1
ATOM 669 C C . VAL A 1 88 ? -15.631 -0.310 9.262 1.00 95.06 88 VAL A C 1
ATOM 671 O O . VAL A 1 88 ? -16.258 0.103 8.287 1.00 95.06 88 VAL A O 1
ATOM 674 N N . GLU A 1 89 ? -16.131 -0.287 10.491 1.00 93.50 89 GLU A N 1
ATOM 675 C CA . GLU A 1 89 ? -17.445 0.259 10.816 1.00 93.50 89 GLU A CA 1
ATOM 676 C C . GLU A 1 89 ? -17.597 1.714 10.338 1.00 93.50 89 GLU A C 1
ATOM 678 O O . GLU A 1 89 ? -16.676 2.526 10.432 1.00 93.50 89 GLU A O 1
ATOM 683 N N . GLY A 1 90 ? -18.767 2.041 9.782 1.00 88.56 90 GLY A N 1
ATOM 684 C CA . GLY A 1 90 ? -19.070 3.383 9.278 1.00 88.56 90 GLY A CA 1
ATOM 685 C C . GLY A 1 90 ? -18.434 3.742 7.929 1.00 88.56 90 GLY A C 1
ATOM 686 O O . GLY A 1 90 ? -18.685 4.841 7.434 1.00 88.56 90 GLY A O 1
ATOM 687 N N . LYS A 1 91 ? -17.660 2.844 7.298 1.00 88.38 91 LYS A N 1
ATOM 688 C CA . LYS A 1 91 ? -17.114 3.032 5.943 1.00 88.38 91 LYS A CA 1
ATOM 689 C C . LYS A 1 91 ? -17.445 1.839 5.042 1.00 88.38 91 LYS A C 1
ATOM 691 O O . LYS A 1 91 ? -17.222 0.695 5.418 1.00 88.38 91 LYS A O 1
ATOM 696 N N . ASP A 1 92 ? -17.917 2.099 3.822 1.00 87.75 92 ASP A N 1
ATOM 697 C CA . ASP A 1 92 ? -18.143 1.036 2.820 1.00 87.75 92 ASP A CA 1
ATOM 698 C C . ASP A 1 92 ? -16.894 0.733 1.963 1.00 87.75 92 ASP A C 1
ATOM 700 O O . ASP A 1 92 ? -16.881 -0.156 1.111 1.00 87.75 92 ASP A O 1
ATOM 704 N N . THR A 1 93 ? -15.803 1.457 2.211 1.00 89.81 93 THR A N 1
ATOM 705 C CA . THR A 1 93 ? -14.520 1.264 1.536 1.00 89.81 93 THR A CA 1
ATOM 706 C C . THR A 1 93 ? -13.876 -0.061 1.943 1.00 89.81 93 THR A C 1
ATOM 708 O O . THR A 1 93 ? -13.766 -0.374 3.128 1.00 89.81 93 THR A O 1
ATOM 711 N N . ILE A 1 94 ? -13.400 -0.820 0.953 1.00 92.44 94 ILE A N 1
ATOM 712 C CA . ILE A 1 94 ? -12.567 -2.007 1.173 1.00 92.44 94 ILE A CA 1
ATOM 713 C C . ILE A 1 94 ? -11.109 -1.559 1.213 1.00 92.44 94 ILE A C 1
ATOM 715 O O . ILE A 1 94 ? -10.594 -1.024 0.229 1.00 92.44 94 ILE A O 1
ATOM 719 N N . TYR A 1 95 ? -10.455 -1.796 2.342 1.00 92.00 95 TYR A N 1
ATOM 720 C CA . TYR A 1 95 ? -9.038 -1.528 2.531 1.00 92.00 95 TYR A CA 1
ATOM 721 C C . TYR A 1 95 ? -8.210 -2.766 2.217 1.00 92.00 95 TYR A C 1
ATOM 723 O O . TYR A 1 95 ? -8.639 -3.889 2.470 1.00 92.00 95 TYR A O 1
ATOM 731 N N . GLN A 1 96 ? -7.018 -2.554 1.669 1.00 90.81 96 GLN A N 1
ATOM 732 C CA . GLN A 1 96 ? -6.085 -3.599 1.267 1.00 90.81 96 GLN A CA 1
ATOM 733 C C . GLN A 1 96 ? -4.748 -3.396 1.978 1.00 90.81 96 GLN A C 1
ATOM 735 O O . GLN A 1 96 ? -4.072 -2.392 1.751 1.00 90.81 96 GLN A O 1
ATOM 740 N N . ALA A 1 97 ? -4.354 -4.360 2.808 1.00 88.62 97 ALA A N 1
ATOM 741 C CA . ALA A 1 97 ? -3.071 -4.372 3.500 1.00 88.62 97 ALA A CA 1
ATOM 742 C C . ALA A 1 97 ? -2.242 -5.594 3.103 1.00 88.62 97 ALA A C 1
ATOM 744 O O . ALA A 1 97 ? -2.701 -6.731 3.186 1.00 88.62 97 ALA A O 1
ATOM 745 N N . SER A 1 98 ? -0.996 -5.368 2.695 1.00 84.69 98 SER A N 1
ATOM 746 C CA . SER A 1 98 ? -0.043 -6.457 2.473 1.00 84.69 98 SER A CA 1
ATOM 747 C C . SER A 1 98 ? 0.459 -6.983 3.813 1.00 84.69 98 SER A C 1
ATOM 749 O O . SER A 1 98 ? 0.842 -6.185 4.666 1.00 84.69 98 SER A O 1
ATOM 751 N N . LEU A 1 99 ? 0.531 -8.309 3.980 1.00 83.50 99 LEU A N 1
ATOM 752 C CA . LEU A 1 99 ? 1.119 -8.932 5.176 1.00 83.50 99 LEU A CA 1
ATOM 753 C C . LEU A 1 99 ? 2.559 -8.451 5.425 1.00 83.50 99 LEU A C 1
ATOM 755 O O . LEU A 1 99 ? 2.991 -8.369 6.563 1.00 83.50 99 LEU A O 1
ATOM 759 N N . ILE A 1 100 ? 3.277 -8.062 4.366 1.00 79.31 100 ILE A N 1
ATOM 760 C CA . ILE A 1 100 ? 4.650 -7.537 4.441 1.00 79.31 100 ILE A CA 1
ATOM 761 C C . ILE A 1 100 ? 4.732 -6.234 5.259 1.00 79.31 100 ILE A C 1
ATOM 763 O O . ILE A 1 100 ? 5.806 -5.894 5.747 1.00 79.31 100 ILE A O 1
ATOM 767 N N . LEU A 1 101 ? 3.630 -5.488 5.392 1.00 79.38 101 LEU A N 1
ATOM 768 C CA . LEU A 1 101 ? 3.610 -4.246 6.169 1.00 79.38 101 LEU A CA 1
ATOM 769 C C . LEU A 1 101 ? 3.683 -4.510 7.672 1.00 79.38 101 LEU A C 1
ATOM 771 O O . LEU A 1 101 ? 4.325 -3.745 8.387 1.00 79.38 101 LEU A O 1
ATOM 775 N N . ASP A 1 102 ? 2.983 -5.542 8.144 1.00 81.75 102 ASP A N 1
ATOM 776 C CA . ASP A 1 102 ? 2.873 -5.859 9.563 1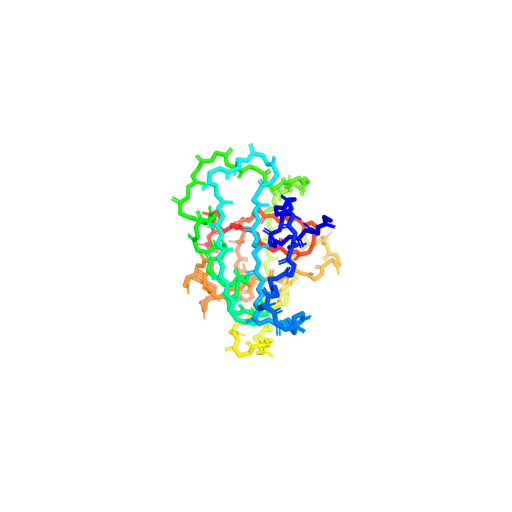.00 81.75 102 ASP A CA 1
ATOM 777 C C . ASP A 1 102 ? 2.336 -7.284 9.769 1.00 81.75 102 ASP A C 1
ATOM 779 O O . ASP A 1 102 ? 1.206 -7.597 9.383 1.00 81.75 102 ASP A O 1
ATOM 783 N N . ASP A 1 103 ? 3.110 -8.137 10.443 1.00 85.12 103 ASP A N 1
ATOM 784 C CA . ASP A 1 103 ? 2.723 -9.521 10.743 1.00 85.12 103 ASP A CA 1
ATOM 785 C C . ASP A 1 103 ? 1.473 -9.612 11.639 1.00 85.12 103 ASP A C 1
ATOM 787 O O . ASP A 1 103 ? 0.757 -10.617 11.608 1.00 85.12 103 ASP A O 1
ATOM 791 N N . ARG A 1 104 ? 1.143 -8.551 12.398 1.00 87.56 104 ARG A N 1
ATOM 792 C CA . ARG A 1 104 ? -0.087 -8.479 13.210 1.00 87.56 104 ARG A CA 1
ATOM 793 C C . ARG A 1 104 ? -1.349 -8.604 12.357 1.00 87.56 104 ARG A C 1
ATOM 795 O O . ARG A 1 104 ? -2.373 -9.052 12.865 1.00 87.56 104 ARG A O 1
ATOM 802 N N . LEU A 1 105 ? -1.279 -8.279 11.061 1.00 88.19 105 LEU A N 1
ATOM 803 C CA . LEU A 1 105 ? -2.393 -8.437 10.122 1.00 88.19 105 LEU A CA 1
ATOM 804 C C . LEU A 1 105 ? -2.883 -9.890 10.025 1.00 88.19 105 LEU A C 1
ATOM 806 O O . LEU A 1 105 ? -4.065 -10.116 9.774 1.00 88.19 105 LEU A O 1
ATOM 810 N N . ALA A 1 106 ? -2.013 -10.874 10.283 1.00 89.38 106 ALA A N 1
ATOM 811 C CA . ALA A 1 106 ? -2.393 -12.286 10.298 1.00 89.38 106 ALA A CA 1
ATOM 812 C C . ALA A 1 106 ? -3.301 -12.685 11.470 1.00 89.38 106 ALA A C 1
ATOM 814 O O . ALA A 1 106 ? -3.925 -13.742 11.428 1.00 89.38 106 ALA A O 1
ATOM 815 N N . PHE A 1 107 ? -3.396 -11.841 12.497 1.00 89.12 107 PHE A N 1
ATOM 816 C CA . PHE A 1 107 ? -4.188 -12.087 13.701 1.00 89.12 107 PHE A CA 1
ATOM 817 C C . PHE A 1 107 ? -5.441 -11.204 13.777 1.00 89.12 107 PHE A C 1
ATOM 819 O O . PHE A 1 107 ? -6.051 -11.088 14.840 1.00 89.12 107 PHE A O 1
ATOM 826 N N . MET A 1 108 ? -5.833 -10.566 12.668 1.00 90.69 108 MET A N 1
ATOM 827 C CA . MET A 1 108 ? -7.045 -9.751 12.616 1.00 90.69 108 MET A CA 1
ATOM 828 C C . MET A 1 108 ? -8.300 -10.599 12.819 1.00 90.69 108 MET A C 1
ATOM 830 O O . MET A 1 108 ? -8.523 -11.580 12.112 1.00 90.69 108 MET A O 1
ATOM 834 N N . ASN A 1 109 ? -9.151 -10.161 13.744 1.00 90.88 109 ASN A N 1
ATOM 835 C CA . ASN A 1 109 ? -10.455 -10.755 14.003 1.00 90.88 109 ASN A CA 1
ATOM 836 C C . ASN A 1 109 ? -11.558 -9.704 13.846 1.00 90.88 109 ASN A C 1
ATOM 838 O O . ASN A 1 109 ? -11.323 -8.503 13.973 1.00 90.88 109 ASN A O 1
ATOM 842 N N . LEU A 1 110 ? -12.782 -10.158 13.577 1.00 93.44 110 LEU A N 1
ATOM 843 C CA . LEU A 1 110 ? -13.947 -9.273 13.572 1.00 93.44 110 LEU A CA 1
ATOM 844 C C . LEU A 1 110 ? -14.145 -8.669 14.969 1.00 93.44 110 LEU A C 1
ATOM 846 O O . LEU A 1 110 ? -13.995 -9.367 15.971 1.00 93.44 110 LEU A O 1
ATOM 850 N N . GLY A 1 111 ? -14.483 -7.381 15.035 1.00 91.12 111 GLY A N 1
ATOM 851 C CA . GLY A 1 111 ? -14.653 -6.657 16.300 1.00 91.12 111 GLY A CA 1
ATOM 852 C C . GLY A 1 111 ? -13.370 -6.060 16.895 1.00 91.12 111 GLY A C 1
ATOM 853 O O . GLY A 1 111 ? -13.464 -5.274 17.833 1.00 91.12 111 GLY A O 1
ATOM 854 N N . THR A 1 112 ? -12.191 -6.373 16.350 1.00 92.12 112 THR A N 1
ATOM 855 C CA . THR A 1 112 ? -10.916 -5.735 16.725 1.00 92.12 112 THR A CA 1
ATOM 856 C C . THR A 1 112 ? -10.872 -4.288 16.241 1.00 92.12 112 THR A C 1
ATOM 858 O O . THR A 1 112 ? -11.326 -3.981 15.133 1.00 92.12 112 THR A O 1
ATOM 861 N N . VAL A 1 113 ? -10.296 -3.397 17.051 1.00 92.88 113 VAL A N 1
ATOM 862 C CA . VAL A 1 113 ? -10.089 -1.997 16.669 1.00 92.88 113 VAL A CA 1
ATOM 863 C C . VAL A 1 113 ? -8.727 -1.869 16.002 1.00 92.88 113 VAL A C 1
ATOM 865 O O . VAL A 1 113 ? -7.687 -2.192 16.580 1.00 92.88 113 VAL A O 1
ATOM 868 N N . ILE A 1 114 ? -8.726 -1.367 14.772 1.00 93.62 114 ILE A N 1
ATOM 869 C CA . ILE A 1 114 ? -7.511 -1.119 14.002 1.00 93.62 114 ILE A CA 1
ATOM 870 C C . ILE A 1 114 ? -7.341 0.381 13.769 1.00 93.62 114 ILE A C 1
ATOM 872 O O . ILE A 1 114 ? -8.298 1.085 13.443 1.00 93.62 114 ILE A O 1
ATOM 876 N N . THR A 1 115 ? -6.106 0.864 13.914 1.00 93.69 115 THR A N 1
ATOM 877 C CA . THR A 1 115 ? -5.695 2.185 13.427 1.00 93.69 115 THR A CA 1
ATOM 878 C C . THR A 1 115 ? -4.623 2.005 12.370 1.00 93.69 115 THR A C 1
ATOM 880 O O . THR A 1 115 ? -3.613 1.339 12.610 1.00 93.69 115 THR A O 1
ATOM 883 N N . PHE A 1 116 ? -4.822 2.606 11.205 1.00 90.88 116 PHE A N 1
ATOM 884 C CA . PHE A 1 116 ? -3.914 2.484 10.074 1.00 90.88 116 PHE A CA 1
ATOM 885 C C . PHE A 1 116 ? -3.868 3.771 9.254 1.00 90.88 116 PHE A C 1
ATOM 887 O O . PHE A 1 116 ? -4.784 4.589 9.279 1.00 90.88 116 PHE A O 1
ATOM 894 N N . GLU A 1 117 ? -2.773 3.940 8.531 1.00 88.75 117 GLU A N 1
ATOM 895 C CA . GLU A 1 117 ? -2.596 4.967 7.515 1.00 88.75 117 GLU A CA 1
ATOM 896 C C . GLU A 1 117 ? -2.873 4.324 6.152 1.00 88.75 117 GLU A C 1
ATOM 898 O O . GLU A 1 117 ? -2.361 3.238 5.853 1.00 88.75 117 GLU A O 1
ATOM 903 N N . ALA A 1 118 ? -3.706 4.962 5.335 1.00 85.94 118 ALA A N 1
ATOM 904 C CA . ALA A 1 118 ? -4.016 4.495 3.992 1.00 85.94 118 ALA A CA 1
ATOM 905 C C . ALA A 1 118 ? -3.966 5.628 2.975 1.00 85.94 118 ALA A C 1
ATOM 907 O O . ALA A 1 118 ? -4.315 6.768 3.266 1.00 85.94 118 ALA A O 1
ATOM 908 N N . THR A 1 119 ? -3.587 5.270 1.754 1.00 82.25 119 THR A N 1
ATOM 909 C CA . THR A 1 119 ? -3.730 6.121 0.577 1.00 82.25 119 THR A CA 1
ATOM 910 C C . THR A 1 119 ? -4.838 5.537 -0.286 1.00 82.25 119 THR A C 1
ATOM 912 O O . TH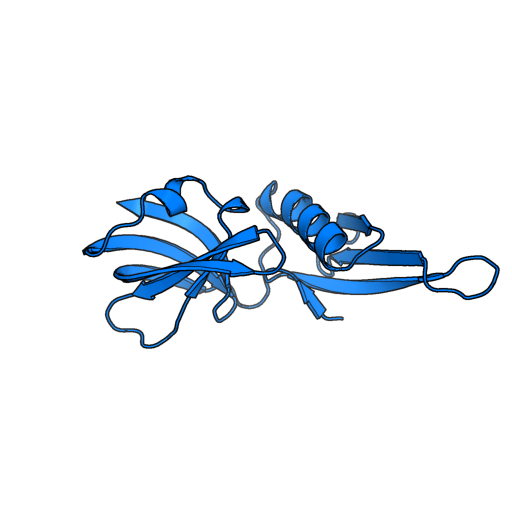R A 1 119 ? -4.685 4.458 -0.869 1.00 82.25 119 THR A O 1
ATOM 915 N N . GLN A 1 120 ? -5.975 6.236 -0.340 1.00 81.81 120 GLN A N 1
ATOM 916 C CA . GLN A 1 120 ? -7.237 5.745 -0.908 1.00 81.81 120 GLN A CA 1
ATOM 917 C C . GLN A 1 120 ? -7.700 4.438 -0.235 1.00 81.81 120 GLN A C 1
ATOM 919 O O . GLN A 1 120 ? -8.303 4.464 0.835 1.00 81.81 120 GLN A O 1
ATOM 924 N N . THR A 1 121 ? -7.412 3.288 -0.848 1.00 84.44 121 THR A N 1
ATOM 925 C CA . THR A 1 121 ? -7.781 1.953 -0.352 1.00 84.44 121 THR A CA 1
ATOM 926 C C . THR A 1 121 ? -6.579 1.132 0.102 1.00 84.44 121 THR A C 1
ATOM 928 O O . THR A 1 121 ? -6.751 0.126 0.788 1.00 84.44 121 THR A O 1
ATOM 931 N N . LYS A 1 122 ? -5.352 1.533 -0.252 1.00 84.69 122 LYS A N 1
ATOM 932 C CA . LYS A 1 122 ? -4.142 0.787 0.103 1.00 84.69 122 LYS A CA 1
ATOM 933 C C . LYS A 1 122 ? -3.620 1.252 1.452 1.00 84.69 122 LYS A C 1
ATOM 935 O O . LYS A 1 122 ? -3.282 2.421 1.617 1.00 84.69 122 LYS A O 1
ATOM 940 N N . VAL A 1 123 ? -3.521 0.325 2.397 1.00 86.12 123 VAL A N 1
ATOM 941 C CA . VAL A 1 123 ? -2.873 0.562 3.686 1.00 86.12 123 VAL A CA 1
ATOM 942 C C . VAL A 1 123 ? -1.378 0.707 3.451 1.00 86.12 123 VAL A C 1
ATOM 944 O O . VAL A 1 123 ? -0.764 -0.132 2.795 1.00 86.12 123 VAL A O 1
ATOM 947 N N . THR A 1 124 ? -0.802 1.779 3.975 1.00 80.12 124 THR A N 1
ATOM 948 C CA . THR A 1 124 ? 0.629 2.078 3.877 1.00 80.12 124 THR A CA 1
ATOM 949 C C . THR A 1 124 ? 1.347 1.796 5.190 1.00 80.12 124 THR A C 1
ATOM 951 O O . THR A 1 124 ? 2.534 1.477 5.174 1.00 80.12 124 THR A O 1
ATOM 954 N N . LYS A 1 125 ? 0.636 1.855 6.324 1.00 82.25 125 LYS A N 1
ATOM 955 C CA . LYS A 1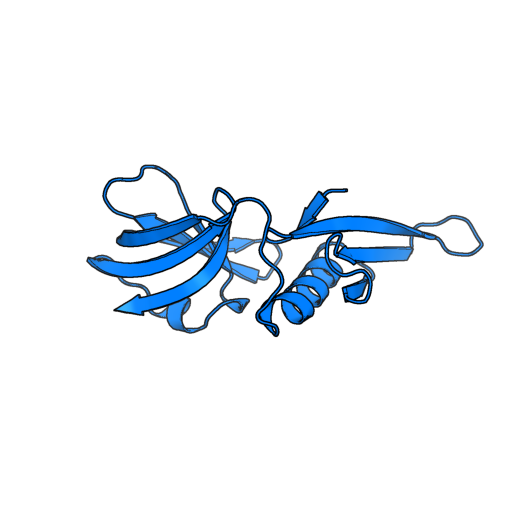 125 ? 1.194 1.569 7.649 1.00 82.25 125 LYS A CA 1
ATOM 956 C C . LYS A 1 125 ? 0.111 1.177 8.648 1.00 82.25 125 LYS A C 1
ATOM 958 O O . LYS A 1 125 ? -0.950 1.792 8.705 1.00 82.25 125 LYS A O 1
ATOM 963 N N . VAL A 1 126 ? 0.404 0.183 9.484 1.00 86.44 126 VAL A N 1
ATOM 964 C CA . VAL A 1 126 ? -0.457 -0.219 10.604 1.00 86.44 126 VAL A CA 1
ATOM 965 C C . VAL A 1 126 ? 0.049 0.459 11.875 1.00 86.44 126 VAL A C 1
ATOM 967 O O . VAL A 1 126 ? 1.182 0.243 12.300 1.00 86.44 126 VAL A O 1
ATOM 970 N N . VAL A 1 127 ? -0.780 1.305 12.484 1.00 87.19 127 VAL A N 1
ATOM 971 C CA . VAL A 1 127 ? -0.419 2.057 13.697 1.00 87.19 127 VAL A CA 1
ATOM 972 C C . VAL A 1 127 ? -0.698 1.209 14.937 1.00 87.19 127 VAL A C 1
ATOM 974 O O . VAL A 1 127 ? 0.186 1.018 15.772 1.00 87.19 127 VAL A O 1
ATOM 977 N N . SER A 1 128 ? -1.899 0.638 15.043 1.00 87.25 128 SER A N 1
ATOM 978 C CA . SER A 1 128 ? -2.288 -0.211 16.172 1.00 87.25 128 SER A CA 1
ATOM 979 C C . SER A 1 128 ? -3.306 -1.272 15.770 1.00 87.25 128 SER A C 1
ATOM 981 O O . SER A 1 128 ? -4.131 -1.047 14.887 1.00 87.25 128 SER A O 1
ATOM 983 N N . LEU A 1 129 ? -3.277 -2.396 16.484 1.00 88.19 129 LEU A N 1
ATOM 984 C CA . LEU A 1 129 ? -4.262 -3.471 16.414 1.00 88.19 129 LEU A CA 1
ATOM 985 C C . LEU A 1 129 ? -4.578 -3.891 17.859 1.00 88.19 129 LEU A C 1
ATOM 987 O O . LEU A 1 129 ? -3.641 -4.251 18.577 1.00 88.19 129 LEU A O 1
ATOM 991 N N . GLN A 1 130 ? -5.837 -3.750 18.293 1.00 81.00 130 GLN A N 1
ATOM 992 C CA . GLN A 1 130 ? -6.291 -3.978 19.676 1.00 81.00 130 GLN A CA 1
ATOM 993 C C . GLN A 1 130 ? -7.507 -4.900 19.757 1.00 81.00 130 GLN A C 1
ATOM 995 O O . GLN A 1 130 ? -8.515 -4.628 19.063 1.00 81.00 130 GLN A O 1
#

Secondary structure (DSSP, 8-state):
-EEETTEEEEEEEEE-TTS-EEEEEEEESS-TT-EEEESSHHHHHHHHHHHHHT-TT---TTEEEEEEEEEEEEEEEETTEEEEEEEETT--PPEEEEGGG-GGGGG--TT-EEEEEEETTEEEEEEEE-